Protein AF-T1D4Z8-F1 (afdb_monomer_lite)

Secondary structure (DSSP, 8-state):
-----------PPPPP----PPPHHHHHHHHHHHHHHHHH-TTS-HHHHHHHHHHHHHHT-TTS-HHHHHHHHHHHHHHHHT-TT--HHHHHHHHHHHHHHHTT-

InterPro domains:
  IPR005354 Uncharacterised protein family UPF0147 [PF03685] (29-104)
  IPR023130 Ta0600-like superfamily [G3DSA:1.20.1440.50] (23-105)

Organism: NCBI:txid410659

Structure (mmCIF, N/CA/C/O backbone):
data_AF-T1D4Z8-F1
#
_entry.id   AF-T1D4Z8-F1
#
loop_
_atom_site.group_PDB
_atom_site.id
_atom_site.type_symbol
_atom_site.label_atom_id
_atom_site.label_alt_id
_atom_site.label_comp_id
_atom_site.label_asym_id
_atom_site.label_entity_id
_atom_site.label_seq_id
_atom_site.pdbx_PDB_ins_code
_atom_site.Cartn_x
_atom_site.Cartn_y
_atom_site.Cartn_z
_atom_site.occupancy
_atom_site.B_iso_or_equiv
_atom_site.auth_seq_id
_atom_site.auth_comp_id
_atom_site.auth_asym_id
_atom_site.auth_atom_id
_atom_site.pdbx_PDB_model_num
ATOM 1 N N . MET A 1 1 ? -23.704 64.884 37.452 1.00 46.50 1 MET A N 1
ATOM 2 C CA . MET A 1 1 ? -22.868 64.742 36.242 1.00 46.50 1 MET A CA 1
ATOM 3 C C . MET A 1 1 ? -22.351 63.319 36.199 1.00 46.50 1 MET A C 1
ATOM 5 O O . MET A 1 1 ? -21.953 62.791 37.226 1.00 46.50 1 MET A O 1
ATOM 9 N N . THR A 1 2 ? -22.518 62.701 35.040 1.00 39.00 2 THR A N 1
ATOM 10 C CA . THR A 1 2 ? -22.525 61.260 34.777 1.00 39.00 2 THR A CA 1
ATOM 11 C C . THR A 1 2 ? -21.113 60.684 34.651 1.00 39.00 2 THR A C 1
ATOM 13 O O . THR A 1 2 ? -20.221 61.340 34.120 1.00 39.00 2 THR A O 1
ATOM 16 N N . PHE A 1 3 ? -20.946 59.450 35.132 1.00 49.31 3 PHE A N 1
ATOM 17 C CA . PHE A 1 3 ? -19.793 58.571 34.921 1.00 49.31 3 PHE A CA 1
ATOM 18 C C . PHE A 1 3 ? -19.543 58.297 33.428 1.00 49.31 3 PHE A C 1
ATOM 20 O O . PHE A 1 3 ? -20.488 58.048 32.684 1.00 49.31 3 PHE A O 1
ATOM 27 N N . ALA A 1 4 ? -18.277 58.209 33.018 1.00 48.72 4 ALA A N 1
ATOM 28 C CA . ALA A 1 4 ? -17.887 57.493 31.803 1.00 48.72 4 ALA A CA 1
ATOM 29 C C . ALA A 1 4 ? -16.630 56.659 32.087 1.00 48.72 4 ALA A C 1
ATOM 31 O O . ALA A 1 4 ? -15.505 57.153 32.098 1.00 48.72 4 ALA A O 1
ATOM 32 N N . PHE A 1 5 ? -16.879 55.385 32.378 1.00 45.66 5 PHE A N 1
ATOM 33 C CA . PHE A 1 5 ? -15.921 54.295 32.501 1.00 45.66 5 PHE A CA 1
ATOM 34 C C . PHE A 1 5 ? -15.539 53.847 31.080 1.00 45.66 5 PHE A C 1
ATOM 36 O O . PHE A 1 5 ? -16.404 53.423 30.314 1.00 45.66 5 PHE A O 1
ATOM 43 N N . MET A 1 6 ? -14.269 53.981 30.702 1.00 47.47 6 MET A N 1
ATOM 44 C CA . MET A 1 6 ? -13.755 53.515 29.412 1.00 47.47 6 MET A CA 1
ATOM 45 C C . MET A 1 6 ? -13.407 52.028 29.538 1.00 47.47 6 MET A C 1
ATOM 47 O O . MET A 1 6 ? -12.342 51.676 30.037 1.00 47.47 6 MET A O 1
ATOM 51 N N . ALA A 1 7 ? -14.331 51.152 29.139 1.00 54.91 7 ALA A N 1
ATOM 52 C CA . ALA A 1 7 ? -14.078 49.718 29.052 1.00 54.91 7 ALA A CA 1
ATOM 53 C C . ALA A 1 7 ? -13.308 49.403 27.761 1.00 54.91 7 ALA A C 1
ATOM 55 O O . ALA A 1 7 ? -13.741 49.738 26.657 1.00 54.91 7 ALA A O 1
ATOM 56 N N . ALA A 1 8 ? -12.151 48.767 27.933 1.00 54.31 8 ALA A N 1
ATOM 57 C CA . ALA A 1 8 ? -11.323 48.226 26.872 1.00 54.31 8 ALA A CA 1
ATOM 58 C C . ALA A 1 8 ? -12.110 47.199 26.042 1.00 54.31 8 ALA A C 1
ATOM 60 O O . ALA A 1 8 ? -12.678 46.247 26.574 1.00 54.31 8 ALA A O 1
ATOM 61 N N . GLY A 1 9 ? -12.139 47.403 24.725 1.00 53.62 9 GLY A N 1
ATOM 62 C CA . GLY A 1 9 ? -12.642 46.420 23.776 1.00 53.62 9 GLY A CA 1
ATOM 63 C C . GLY A 1 9 ? -11.611 45.316 23.582 1.00 53.62 9 GLY A C 1
ATOM 64 O O . GLY A 1 9 ? -10.725 45.440 22.738 1.00 53.62 9 GLY A O 1
ATOM 65 N N . GLU A 1 10 ? -11.728 44.241 24.355 1.00 55.66 10 GLU A N 1
ATOM 66 C CA . GLU A 1 10 ? -11.011 42.998 24.097 1.00 55.66 10 GLU A CA 1
ATOM 67 C C . GLU A 1 10 ? -11.583 42.371 22.817 1.00 55.66 10 GLU A C 1
ATOM 69 O O . GLU A 1 10 ? -12.691 41.832 22.792 1.00 55.66 10 GLU A O 1
ATOM 74 N N . ARG A 1 11 ? -10.856 42.506 21.703 1.00 60.69 11 ARG A N 1
ATOM 75 C CA . ARG A 1 11 ? -11.152 41.745 20.488 1.00 60.69 11 ARG A CA 1
ATOM 76 C C . ARG A 1 11 ? -10.850 40.279 20.781 1.00 60.69 11 ARG A C 1
ATOM 78 O O . ARG A 1 11 ? -9.687 39.888 20.799 1.00 60.69 11 ARG A O 1
ATOM 85 N N . ALA A 1 12 ? -11.896 39.481 20.979 1.00 61.09 12 ALA A N 1
ATOM 86 C CA . ALA A 1 12 ? -11.789 38.030 20.958 1.00 61.09 12 ALA A CA 1
ATOM 87 C C . ALA A 1 12 ? -11.123 37.601 19.640 1.00 61.09 12 ALA A C 1
ATOM 89 O O . ALA A 1 12 ? -11.599 37.941 18.553 1.00 61.09 12 ALA A O 1
ATOM 90 N N . ALA A 1 13 ? -9.995 36.899 19.743 1.00 63.41 13 ALA A N 1
ATOM 91 C CA . ALA A 1 13 ? -9.357 36.265 18.599 1.00 63.41 13 ALA A CA 1
ATOM 92 C C . ALA A 1 13 ? -10.370 35.342 17.894 1.00 63.41 13 ALA A C 1
ATOM 94 O O . ALA A 1 13 ? -11.196 34.723 18.575 1.00 63.41 13 ALA A O 1
ATOM 95 N N . PRO A 1 14 ? -10.339 35.231 16.552 1.00 60.59 14 PRO A N 1
ATOM 96 C CA . PRO A 1 14 ? -11.145 34.228 15.872 1.00 60.59 14 PRO A CA 1
ATOM 97 C C . PRO A 1 14 ? -10.770 32.855 16.439 1.00 60.59 14 PRO A C 1
ATOM 99 O O . PRO A 1 14 ? -9.588 32.513 16.508 1.00 60.59 14 PRO A O 1
ATOM 102 N N . ALA A 1 15 ? -11.771 32.098 16.895 1.00 63.47 15 ALA A N 1
ATOM 103 C CA . ALA A 1 15 ? -11.573 30.724 17.339 1.00 63.47 15 ALA A CA 1
ATOM 104 C C . ALA A 1 15 ? -10.811 29.948 16.248 1.00 63.47 15 ALA A C 1
ATOM 106 O O . ALA A 1 15 ? -11.109 30.156 15.066 1.00 63.47 15 ALA A O 1
ATOM 107 N N . PRO A 1 16 ? -9.845 29.080 16.604 1.00 59.12 16 PRO A N 1
ATOM 108 C CA . PRO A 1 16 ? -9.160 28.269 15.611 1.00 59.12 16 PRO A CA 1
ATOM 109 C C . PRO A 1 16 ? -10.217 27.481 14.839 1.00 59.12 16 PRO A C 1
ATOM 111 O O . PRO A 1 16 ? -11.077 26.829 15.442 1.00 59.12 16 PRO A O 1
ATOM 114 N N . SER A 1 17 ? -10.193 27.609 13.511 1.00 61.47 17 SER A N 1
ATOM 115 C CA . SER A 1 17 ? -10.967 26.774 12.599 1.00 61.47 17 SER A CA 1
ATOM 116 C C . SER A 1 17 ? -10.831 25.338 13.084 1.00 61.47 17 SER A C 1
ATOM 118 O O . SER A 1 17 ? -9.712 24.842 13.178 1.00 61.47 17 SER A O 1
ATOM 120 N N . ARG A 1 18 ? -11.946 24.722 13.489 1.00 61.91 18 ARG A N 1
ATOM 121 C CA . ARG A 1 18 ? -11.966 23.343 13.976 1.00 61.91 18 ARG A CA 1
ATOM 122 C C . ARG A 1 18 ? -11.202 22.492 12.963 1.00 61.91 18 ARG A C 1
ATOM 124 O O . ARG A 1 18 ? -11.625 22.414 11.813 1.00 61.91 18 ARG A O 1
ATOM 131 N N . GLU A 1 19 ? -10.078 21.913 13.376 1.00 56.09 19 GLU A N 1
ATOM 132 C CA . GLU A 1 19 ? -9.466 20.780 12.688 1.00 56.09 19 GLU A CA 1
ATOM 133 C C . GLU A 1 19 ? -10.487 19.646 12.757 1.00 56.09 19 GLU A C 1
ATOM 135 O O . GLU A 1 19 ? -10.483 18.821 13.665 1.00 56.09 19 GLU A O 1
ATOM 140 N N . GLU A 1 20 ? -11.468 19.674 11.863 1.00 53.69 20 GLU A N 1
ATOM 141 C CA . GLU A 1 20 ? -12.387 18.569 11.680 1.00 53.69 20 GLU A CA 1
ATOM 142 C C . GLU A 1 20 ? -11.573 17.482 10.985 1.00 53.69 20 GLU A C 1
ATOM 144 O O . GLU A 1 20 ? -11.412 17.478 9.762 1.00 53.69 20 GLU A O 1
ATOM 149 N N . SER A 1 21 ? -10.939 16.633 11.798 1.00 66.06 21 SER A N 1
ATOM 150 C CA . SER A 1 21 ? -10.224 15.467 11.309 1.00 66.06 21 SER A CA 1
ATOM 151 C C . SER A 1 21 ? -11.194 14.656 10.458 1.00 66.06 21 SER A C 1
ATOM 153 O O . SER A 1 21 ? -12.329 14.381 10.855 1.00 66.06 21 SER A O 1
ATOM 155 N N . VAL A 1 22 ? -10.776 14.342 9.230 1.00 68.56 22 VAL A N 1
ATOM 156 C CA . VAL A 1 22 ? -11.583 13.538 8.312 1.00 68.56 22 VAL A CA 1
ATOM 157 C C . VAL A 1 22 ? -11.961 12.250 9.050 1.00 68.56 22 VAL A C 1
ATOM 159 O O . VAL A 1 22 ? -11.063 11.571 9.549 1.00 68.56 22 VAL A O 1
ATOM 162 N N . PRO A 1 23 ? -13.257 11.907 9.161 1.00 70.56 23 PRO A N 1
ATOM 163 C CA . PRO A 1 23 ? -13.660 10.774 9.974 1.00 70.56 23 PRO A CA 1
ATOM 164 C C . PRO A 1 23 ? -13.0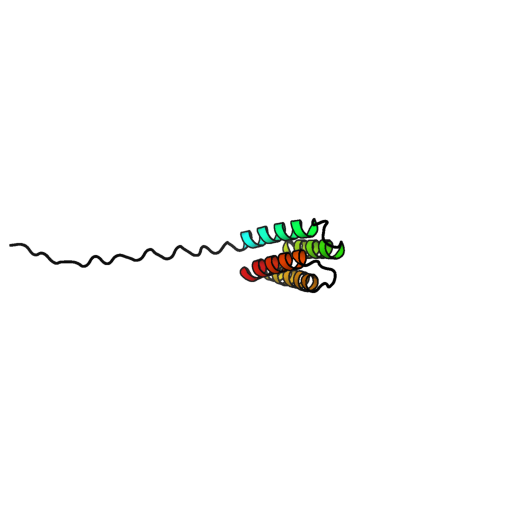66 9.474 9.398 1.00 70.56 23 PRO A C 1
ATOM 166 O O . PRO A 1 23 ? -12.972 9.340 8.171 1.00 70.56 23 PRO A O 1
ATOM 169 N N . PRO A 1 24 ? -12.671 8.507 10.249 1.00 75.25 24 PRO A N 1
ATOM 170 C CA . PRO A 1 24 ? -11.904 7.331 9.823 1.00 75.25 24 PRO A CA 1
ATOM 171 C C . PRO A 1 24 ? -12.529 6.546 8.663 1.00 75.25 24 PRO A C 1
ATOM 173 O O . PRO A 1 24 ? -11.851 6.153 7.714 1.00 75.25 24 PRO A O 1
ATOM 176 N N . ASN A 1 25 ? -13.857 6.413 8.669 1.00 80.44 25 ASN A N 1
ATOM 177 C CA . ASN A 1 25 ? -14.617 5.730 7.623 1.00 80.44 25 ASN A CA 1
ATOM 178 C C . ASN A 1 25 ? -14.436 6.350 6.223 1.00 80.44 25 ASN A C 1
ATOM 180 O O . ASN A 1 25 ? -14.428 5.628 5.225 1.00 80.44 25 ASN A O 1
ATOM 184 N N . VAL A 1 26 ? -14.271 7.674 6.134 1.00 84.06 26 VAL A N 1
ATOM 185 C CA . VAL A 1 26 ? -14.039 8.380 4.865 1.00 84.06 26 VAL A CA 1
ATOM 186 C C . VAL A 1 26 ? -12.632 8.097 4.344 1.00 84.06 26 VAL A C 1
ATOM 188 O O . VAL A 1 26 ? -12.451 7.932 3.137 1.00 84.06 26 VAL A O 1
ATOM 191 N N . VAL A 1 27 ? -11.639 7.997 5.230 1.00 89.69 27 VAL A N 1
ATOM 192 C CA . VAL A 1 27 ? -10.257 7.672 4.846 1.00 89.69 27 VAL A CA 1
ATOM 193 C C . VAL A 1 27 ? -10.168 6.242 4.320 1.00 89.69 27 VAL A C 1
ATOM 195 O O . VAL A 1 27 ? -9.638 6.029 3.231 1.00 89.69 27 VAL A O 1
ATOM 198 N N . VAL A 1 28 ? -10.766 5.275 5.025 1.00 93.44 28 VAL A N 1
ATOM 199 C CA . VAL A 1 28 ? -10.803 3.870 4.587 1.00 93.44 28 VAL A CA 1
ATOM 200 C C . VAL A 1 28 ? -11.492 3.734 3.224 1.00 93.44 28 VAL A C 1
ATOM 202 O O . VAL A 1 28 ? -10.986 3.036 2.345 1.00 93.44 28 VAL A O 1
ATOM 205 N N . GLY A 1 29 ? -12.598 4.453 2.998 1.00 94.81 29 GLY A N 1
ATOM 206 C CA . GLY A 1 29 ? -13.264 4.499 1.692 1.00 94.81 29 GLY A CA 1
ATOM 207 C C . GLY A 1 29 ? -12.345 4.987 0.563 1.00 94.81 29 GLY A C 1
ATOM 208 O O . GLY A 1 29 ? -12.209 4.316 -0.458 1.00 94.81 29 GLY A O 1
ATOM 209 N N . ARG A 1 30 ? -11.636 6.105 0.773 1.00 95.00 30 ARG A N 1
ATOM 210 C CA . ARG A 1 30 ? -10.671 6.656 -0.202 1.00 95.00 30 ARG A CA 1
ATOM 211 C C . ARG A 1 30 ? -9.500 5.710 -0.470 1.00 95.00 30 ARG A C 1
ATOM 213 O O . ARG A 1 30 ? -9.017 5.617 -1.601 1.00 95.00 30 ARG A O 1
ATOM 220 N N . VAL A 1 31 ? -9.044 4.990 0.553 1.00 97.06 31 VAL A N 1
ATOM 221 C CA . VAL A 1 31 ? -7.988 3.983 0.404 1.00 97.06 31 VAL A CA 1
ATOM 222 C C . VAL A 1 31 ? -8.470 2.819 -0.462 1.00 97.06 31 VAL A C 1
ATOM 224 O O . VAL A 1 31 ? -7.747 2.403 -1.364 1.00 97.06 31 VAL A O 1
ATOM 227 N N . LEU A 1 32 ? -9.694 2.323 -0.260 1.00 97.75 32 LEU A N 1
ATOM 228 C CA . LEU A 1 32 ? -10.265 1.259 -1.096 1.00 97.75 32 LEU A CA 1
ATOM 229 C C . LEU A 1 32 ? -10.372 1.671 -2.574 1.00 97.75 32 LEU A C 1
ATOM 231 O O . LEU A 1 32 ? -10.111 0.856 -3.465 1.00 97.75 32 LEU A O 1
ATOM 235 N N . GLU A 1 33 ? -10.715 2.930 -2.846 1.00 97.94 33 GLU A N 1
ATOM 236 C CA . GLU A 1 33 ? -10.715 3.487 -4.204 1.00 97.94 33 GLU A CA 1
ATOM 237 C C . GLU A 1 33 ? -9.299 3.545 -4.790 1.00 97.94 33 GLU A C 1
ATOM 239 O O . GLU A 1 33 ? -9.071 3.048 -5.893 1.00 97.94 33 GLU A O 1
ATOM 244 N N . SER A 1 34 ? -8.331 4.058 -4.028 1.00 97.75 34 SER A N 1
ATOM 245 C CA . SER A 1 34 ? -6.921 4.139 -4.443 1.00 97.75 34 SER A CA 1
ATOM 246 C C . SER A 1 34 ? -6.328 2.757 -4.743 1.00 97.75 34 SER A C 1
ATOM 248 O O . SER A 1 34 ? -5.653 2.565 -5.753 1.00 97.75 34 SER A O 1
ATOM 250 N N . LEU A 1 35 ? -6.633 1.758 -3.909 1.00 98.25 35 LEU A N 1
ATOM 251 C CA . LEU A 1 35 ? -6.223 0.369 -4.128 1.00 98.25 35 LEU A CA 1
ATOM 252 C C . LEU A 1 35 ? -6.871 -0.236 -5.376 1.00 98.25 35 LEU A C 1
ATOM 254 O O . LEU A 1 35 ? -6.229 -1.013 -6.077 1.00 98.25 35 LEU A O 1
ATOM 258 N N . THR A 1 36 ? -8.120 0.133 -5.677 1.00 98.44 36 THR A N 1
ATOM 259 C CA . THR A 1 36 ? -8.799 -0.291 -6.911 1.00 98.44 36 THR A CA 1
ATOM 260 C C . THR A 1 36 ? -8.098 0.288 -8.138 1.00 98.44 36 THR A C 1
ATOM 262 O O . THR A 1 36 ? -7.763 -0.457 -9.052 1.00 98.44 36 THR A O 1
ATOM 265 N N . GLN A 1 37 ? -7.784 1.586 -8.126 1.00 98.00 37 GLN A N 1
ATOM 266 C CA . GLN A 1 37 ? -7.044 2.232 -9.215 1.00 98.00 37 GLN A CA 1
ATOM 267 C C . GLN A 1 37 ? -5.678 1.575 -9.442 1.00 98.00 37 GLN A C 1
ATOM 269 O O . GLN A 1 37 ? -5.300 1.309 -10.580 1.00 98.00 37 GLN A O 1
ATOM 274 N N . LEU A 1 38 ? -4.960 1.254 -8.363 1.00 97.06 38 LEU A N 1
ATOM 275 C CA . LEU A 1 38 ? -3.669 0.573 -8.439 1.00 97.06 38 LEU A CA 1
ATOM 276 C C . LEU A 1 38 ? -3.802 -0.866 -8.969 1.00 97.06 38 LEU A C 1
ATOM 278 O O . LEU A 1 38 ? -2.966 -1.328 -9.747 1.00 97.06 38 LEU A O 1
ATOM 282 N N . ALA A 1 39 ? -4.857 -1.580 -8.571 1.00 97.88 39 ALA A N 1
ATOM 283 C CA . ALA A 1 39 ? -5.150 -2.929 -9.047 1.00 97.88 39 ALA A CA 1
ATOM 284 C C . ALA A 1 39 ? -5.542 -2.970 -10.533 1.00 97.88 39 ALA A C 1
ATOM 286 O O . ALA A 1 39 ? -5.302 -3.991 -11.176 1.00 97.88 39 ALA A O 1
ATOM 287 N N . ASP A 1 40 ? -6.072 -1.875 -11.080 1.00 98.06 40 ASP A N 1
ATOM 288 C CA . ASP A 1 40 ? -6.473 -1.749 -12.486 1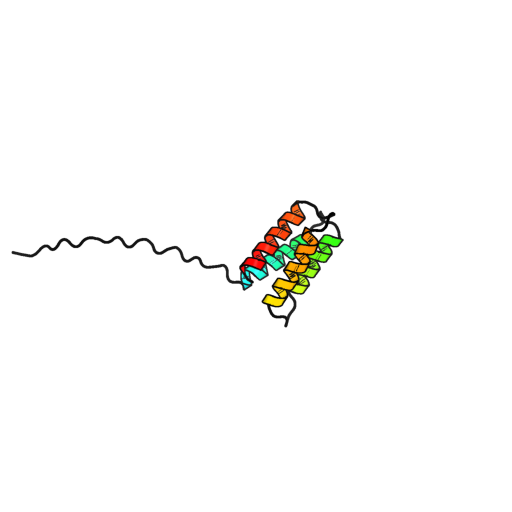.00 98.06 40 ASP A CA 1
ATOM 289 C C . ASP A 1 40 ? -5.409 -1.064 -13.368 1.00 98.06 40 ASP A C 1
ATOM 291 O O . ASP A 1 40 ? -5.536 -1.038 -14.595 1.00 98.06 40 ASP A O 1
ATOM 295 N N . ASP A 1 41 ? -4.317 -0.562 -12.781 1.00 97.06 41 ASP A N 1
ATOM 296 C CA . ASP A 1 41 ? -3.259 0.137 -13.511 1.00 97.06 41 ASP A CA 1
ATOM 297 C C . ASP A 1 41 ? -2.474 -0.818 -14.436 1.00 97.06 41 ASP A C 1
ATOM 299 O O . ASP A 1 41 ? -1.612 -1.614 -14.028 1.00 97.06 41 ASP A O 1
ATOM 303 N N . ALA A 1 42 ? -2.765 -0.725 -15.736 1.00 96.75 42 ALA A N 1
ATOM 304 C CA . ALA A 1 42 ? -2.122 -1.509 -16.785 1.00 96.75 42 ALA A CA 1
ATOM 305 C C . ALA A 1 42 ? -0.608 -1.242 -16.912 1.00 96.75 42 ALA A C 1
ATOM 307 O O . ALA A 1 42 ? 0.105 -2.101 -17.433 1.00 96.75 42 ALA A O 1
ATOM 308 N N . SER A 1 43 ? -0.109 -0.105 -16.410 1.00 95.94 43 SER A N 1
ATOM 309 C CA . SER A 1 43 ? 1.319 0.236 -16.411 1.00 95.94 43 SER A CA 1
ATOM 310 C C . SER A 1 43 ? 2.133 -0.522 -15.354 1.00 95.94 43 SER A C 1
ATOM 312 O O . SER A 1 43 ? 3.361 -0.574 -15.438 1.00 95.94 43 SER A O 1
ATOM 314 N N . LEU A 1 44 ? 1.469 -1.146 -14.376 1.00 96.19 44 LEU A N 1
ATOM 315 C CA . LEU A 1 44 ? 2.120 -1.951 -13.343 1.00 96.19 44 LEU A CA 1
ATOM 316 C C . LEU A 1 44 ? 2.325 -3.409 -13.789 1.00 96.19 44 LEU A C 1
ATOM 318 O O . LEU A 1 44 ? 1.595 -3.929 -14.637 1.00 96.19 44 LEU A O 1
ATOM 322 N N . PRO A 1 45 ? 3.287 -4.146 -13.211 1.00 96.06 45 PRO A N 1
ATOM 323 C CA . PRO A 1 45 ? 3.376 -5.586 -13.427 1.00 96.06 45 PRO A CA 1
ATOM 324 C C . PRO A 1 45 ? 2.167 -6.317 -12.816 1.00 96.06 45 PRO A C 1
ATOM 326 O O . PRO A 1 45 ? 1.580 -5.889 -11.821 1.00 96.06 45 PRO A O 1
ATOM 329 N N . ARG A 1 46 ? 1.811 -7.482 -13.380 1.00 96.25 46 ARG A N 1
ATOM 330 C CA . ARG A 1 46 ? 0.667 -8.298 -12.918 1.00 96.25 46 ARG A CA 1
ATOM 331 C C . ARG A 1 46 ? 0.752 -8.644 -11.427 1.00 96.25 46 ARG A C 1
ATOM 333 O O . ARG A 1 46 ? -0.283 -8.700 -10.771 1.00 96.25 46 ARG A O 1
ATOM 340 N N . SER A 1 47 ? 1.954 -8.888 -10.909 1.00 93.88 47 SER A N 1
ATOM 341 C CA . SER A 1 47 ? 2.186 -9.169 -9.488 1.00 93.88 47 SER A CA 1
ATOM 342 C C . SER A 1 47 ? 1.783 -7.993 -8.598 1.00 93.88 47 SER A C 1
ATOM 344 O O . SER A 1 47 ? 1.097 -8.207 -7.604 1.00 93.88 47 SER A O 1
ATOM 346 N N . ALA A 1 48 ? 2.127 -6.763 -8.986 1.00 95.62 48 ALA A N 1
ATOM 347 C CA . ALA A 1 48 ? 1.772 -5.564 -8.234 1.00 95.62 48 ALA A CA 1
ATOM 348 C C . ALA A 1 48 ? 0.260 -5.331 -8.213 1.00 95.62 48 ALA A C 1
ATOM 350 O O . ALA A 1 48 ? -0.313 -5.145 -7.143 1.00 95.62 48 ALA A O 1
ATOM 351 N N . ARG A 1 49 ? -0.406 -5.462 -9.369 1.00 97.25 49 ARG A N 1
ATOM 352 C CA . ARG A 1 49 ? -1.876 -5.399 -9.439 1.00 97.25 49 ARG A CA 1
ATOM 353 C C . ARG A 1 49 ? -2.549 -6.432 -8.528 1.00 97.25 49 ARG A C 1
ATOM 355 O O . ARG A 1 49 ? -3.532 -6.133 -7.861 1.00 97.25 49 ARG A O 1
ATOM 362 N N . ARG A 1 50 ? -2.010 -7.658 -8.469 1.00 96.75 50 ARG A N 1
ATOM 363 C CA . ARG A 1 50 ? -2.529 -8.722 -7.590 1.00 96.75 50 ARG A CA 1
ATOM 364 C C . ARG A 1 50 ? -2.318 -8.418 -6.109 1.00 96.75 50 ARG A C 1
ATOM 366 O O . ARG A 1 50 ? -3.230 -8.660 -5.328 1.00 96.75 50 ARG A O 1
ATOM 373 N N . ALA A 1 51 ? -1.161 -7.882 -5.733 1.00 96.00 51 ALA A N 1
ATOM 374 C CA . ALA A 1 51 ? -0.890 -7.475 -4.358 1.00 96.00 51 ALA A CA 1
ATOM 375 C C . ALA A 1 51 ? -1.799 -6.313 -3.918 1.00 96.00 51 ALA A C 1
ATOM 377 O O . ALA A 1 51 ? -2.384 -6.378 -2.841 1.00 96.00 51 ALA A O 1
ATOM 378 N N . ALA A 1 52 ? -2.011 -5.315 -4.783 1.00 97.56 52 ALA A N 1
ATOM 379 C CA . ALA A 1 52 ? -2.952 -4.220 -4.538 1.00 97.56 52 ALA A CA 1
ATOM 380 C C . ALA A 1 52 ? -4.387 -4.731 -4.310 1.00 97.56 52 ALA A C 1
ATOM 382 O O . ALA A 1 52 ? -5.046 -4.334 -3.348 1.00 97.56 52 ALA A O 1
ATOM 383 N N . GLN A 1 53 ? -4.843 -5.679 -5.138 1.00 98.25 53 GLN A N 1
ATOM 384 C CA . GLN A 1 53 ? -6.136 -6.335 -4.938 1.00 98.25 53 GLN A CA 1
ATOM 385 C C . GLN A 1 53 ? -6.190 -7.098 -3.605 1.00 98.25 53 GLN A C 1
ATOM 387 O O . GLN A 1 53 ? -7.179 -7.001 -2.887 1.00 98.25 53 GLN A O 1
ATOM 392 N N . SER A 1 54 ? -5.118 -7.801 -3.230 1.00 97.50 54 SER A N 1
ATOM 393 C CA . SER A 1 54 ? -5.050 -8.508 -1.947 1.00 97.50 54 SER A CA 1
ATOM 394 C C . SER A 1 54 ? -5.145 -7.553 -0.753 1.00 97.50 54 SER A C 1
ATOM 396 O O . SER A 1 54 ? -5.859 -7.848 0.203 1.00 97.50 54 SER A O 1
ATOM 398 N N . ALA A 1 55 ? -4.467 -6.402 -0.799 1.00 97.75 55 ALA A N 1
ATOM 399 C CA . ALA A 1 55 ? -4.564 -5.382 0.246 1.00 97.75 55 ALA A CA 1
ATOM 400 C C . ALA A 1 55 ? -5.998 -4.839 0.369 1.00 97.75 55 ALA A C 1
ATOM 402 O O . ALA A 1 55 ? -6.513 -4.686 1.477 1.00 97.75 55 ALA A O 1
ATOM 403 N N . LYS A 1 56 ? -6.679 -4.624 -0.766 1.00 98.06 56 LYS A N 1
ATOM 404 C CA . LYS A 1 56 ? -8.094 -4.225 -0.801 1.00 98.06 56 LYS A CA 1
ATOM 405 C C . LYS A 1 56 ? -8.999 -5.277 -0.163 1.00 98.06 56 LYS A C 1
ATOM 407 O O . LYS A 1 56 ? -9.851 -4.924 0.647 1.00 98.06 56 LYS A O 1
ATOM 412 N N . ASP A 1 57 ? -8.811 -6.549 -0.503 1.00 97.69 57 ASP A N 1
ATOM 413 C CA . ASP A 1 57 ? -9.631 -7.649 0.016 1.00 97.69 57 ASP A CA 1
ATOM 414 C C . ASP A 1 57 ? -9.464 -7.807 1.535 1.00 97.69 57 ASP A C 1
ATOM 416 O O . ASP A 1 57 ? -10.441 -8.012 2.256 1.00 97.69 57 ASP A O 1
ATOM 420 N N . VAL A 1 58 ? -8.232 -7.651 2.034 1.00 96.75 58 VAL A N 1
ATOM 421 C CA . VAL A 1 58 ? -7.924 -7.630 3.471 1.00 96.75 58 VAL A CA 1
ATOM 422 C C . VAL A 1 58 ? -8.616 -6.454 4.157 1.00 96.75 58 VAL A C 1
ATOM 424 O O . VAL A 1 58 ? -9.299 -6.647 5.165 1.00 96.75 58 VAL A O 1
ATOM 427 N N . LEU A 1 59 ? -8.501 -5.250 3.591 1.00 96.12 59 LEU A N 1
ATOM 428 C CA . LEU A 1 59 ? -9.092 -4.045 4.166 1.00 96.12 59 LEU A CA 1
ATOM 429 C C . LEU A 1 59 ? -10.629 -4.088 4.157 1.00 96.12 59 LEU A C 1
ATOM 431 O O . LEU A 1 59 ? -11.269 -3.604 5.086 1.00 96.12 59 LEU A O 1
ATOM 435 N N . ALA A 1 60 ? -11.241 -4.713 3.152 1.00 96.00 60 ALA A N 1
ATOM 436 C CA . ALA A 1 60 ? -12.693 -4.846 3.025 1.00 96.00 60 ALA A CA 1
ATOM 437 C C . ALA A 1 60 ? -13.281 -6.062 3.770 1.00 96.00 60 ALA A C 1
ATOM 439 O O . ALA A 1 60 ? -14.494 -6.276 3.725 1.00 96.00 60 ALA A O 1
ATOM 440 N N . LYS A 1 61 ? -12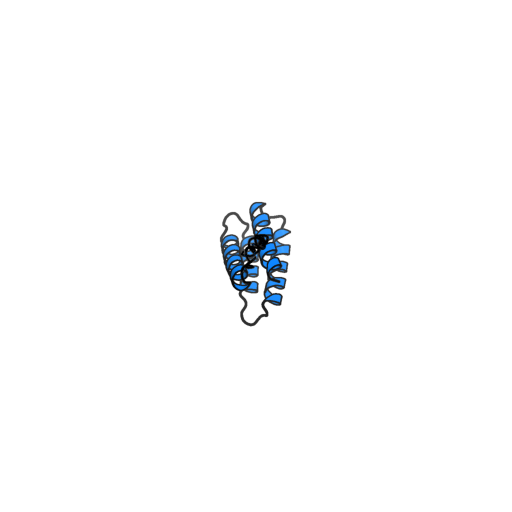.455 -6.870 4.450 1.00 95.50 61 LYS A N 1
ATOM 441 C CA . LYS A 1 61 ? -12.881 -8.148 5.033 1.00 95.50 61 LYS A CA 1
ATOM 442 C C . LYS A 1 61 ? -13.930 -7.963 6.146 1.00 95.50 61 LYS A C 1
ATOM 444 O O . LYS A 1 61 ? -13.601 -7.442 7.211 1.00 95.50 61 LYS A O 1
ATOM 449 N N . PRO A 1 62 ? -15.179 -8.432 5.976 1.00 92.94 62 PRO A N 1
ATOM 450 C CA . PRO A 1 62 ? -16.198 -8.289 7.010 1.00 92.94 62 PRO A CA 1
ATOM 451 C C . PRO A 1 62 ? -15.856 -9.129 8.248 1.00 92.94 62 PRO A C 1
ATOM 453 O O . PRO A 1 62 ? -15.204 -10.170 8.156 1.00 92.94 62 PRO A O 1
ATOM 456 N N . GLY A 1 63 ? -16.300 -8.674 9.421 1.00 93.31 63 GLY A N 1
ATOM 457 C CA . GLY A 1 63 ? -16.125 -9.392 10.690 1.00 93.31 63 GLY A CA 1
ATOM 458 C C . GLY A 1 63 ? -14.697 -9.406 11.247 1.00 93.31 63 GLY A C 1
ATOM 459 O O . GLY A 1 63 ? -14.474 -9.997 12.299 1.00 93.31 63 GLY A O 1
ATOM 460 N N . THR A 1 64 ? -13.737 -8.759 10.579 1.00 94.38 64 THR A N 1
ATOM 461 C CA . THR A 1 64 ? -12.391 -8.529 11.126 1.00 94.38 64 THR A CA 1
ATOM 462 C C . THR A 1 64 ? -12.332 -7.116 11.719 1.00 94.38 64 THR A C 1
ATOM 464 O O . THR A 1 64 ? -12.794 -6.186 11.050 1.00 94.38 64 THR A O 1
ATOM 467 N N . PRO A 1 65 ? -11.790 -6.932 12.939 1.00 94.69 65 PRO A N 1
ATOM 468 C CA . PRO A 1 65 ? -11.596 -5.608 13.530 1.00 94.69 65 PRO A CA 1
ATOM 469 C C . PRO A 1 65 ? -10.851 -4.652 12.589 1.00 94.69 65 PRO A C 1
ATOM 471 O O . PRO A 1 65 ? -10.007 -5.077 11.799 1.00 94.69 65 PRO A O 1
ATOM 474 N N . GLU A 1 66 ? -11.218 -3.372 12.605 1.00 92.38 66 GLU A N 1
ATOM 475 C CA . GLU A 1 66 ? -10.689 -2.377 11.665 1.00 92.38 66 GLU A CA 1
ATOM 476 C C . GLU A 1 66 ? -9.183 -2.167 11.796 1.00 92.38 66 GLU A C 1
ATOM 478 O O . GLU A 1 66 ? -8.480 -2.247 10.795 1.00 92.38 66 GLU A O 1
ATOM 483 N N . ASP A 1 67 ? -8.695 -2.019 13.020 1.00 93.44 67 ASP A N 1
ATOM 484 C CA . ASP A 1 67 ? -7.277 -1.968 13.378 1.00 93.44 67 ASP A CA 1
ATOM 485 C C . ASP A 1 67 ? -6.494 -3.169 12.820 1.00 93.44 67 ASP A C 1
ATOM 487 O O . ASP A 1 67 ? -5.461 -3.009 12.170 1.00 93.44 67 ASP A O 1
ATOM 491 N N . VAL A 1 68 ? -7.031 -4.382 12.977 1.00 95.62 68 VAL A N 1
ATOM 492 C CA . VAL A 1 68 ? -6.418 -5.613 12.457 1.00 95.62 68 VAL A CA 1
ATOM 493 C C . VAL A 1 68 ? -6.386 -5.615 10.926 1.00 95.62 68 VAL A C 1
ATOM 495 O O . VAL A 1 68 ? -5.397 -6.050 10.328 1.00 95.62 68 VAL A O 1
ATOM 498 N N . ARG A 1 69 ? -7.448 -5.130 10.269 1.00 96.00 69 ARG A N 1
ATOM 499 C CA . ARG A 1 69 ? -7.499 -4.999 8.801 1.00 96.00 69 ARG A CA 1
ATOM 500 C C . ARG A 1 69 ? -6.487 -3.977 8.296 1.00 96.00 69 ARG A C 1
ATOM 502 O O . ARG A 1 69 ? -5.806 -4.267 7.314 1.00 96.00 69 ARG A O 1
ATOM 509 N N . ILE A 1 70 ? -6.374 -2.828 8.962 1.00 95.88 70 ILE A N 1
ATOM 510 C CA . ILE A 1 70 ? -5.426 -1.766 8.614 1.00 95.88 70 ILE A CA 1
ATOM 511 C C . ILE A 1 70 ? -3.994 -2.288 8.732 1.00 95.88 70 ILE A C 1
ATOM 513 O O . ILE A 1 70 ? -3.271 -2.270 7.738 1.00 95.88 70 ILE A O 1
ATOM 517 N N . ALA A 1 71 ? -3.618 -2.851 9.883 1.00 96.00 71 ALA A N 1
ATOM 518 C CA . ALA A 1 71 ? -2.277 -3.392 10.100 1.00 96.00 71 ALA A CA 1
ATOM 519 C C . ALA A 1 71 ? -1.917 -4.478 9.069 1.00 96.00 71 ALA A C 1
ATOM 521 O O . ALA A 1 71 ? -0.817 -4.497 8.516 1.00 96.00 71 ALA A O 1
ATOM 522 N N . SER A 1 72 ? -2.874 -5.357 8.751 1.00 96.44 72 SER A N 1
ATOM 523 C CA . SER A 1 72 ? -2.683 -6.402 7.738 1.00 96.44 72 SER A CA 1
ATOM 524 C C . SER A 1 72 ? -2.512 -5.822 6.327 1.00 96.44 72 SER A C 1
ATOM 526 O O . SER A 1 72 ? -1.680 -6.306 5.562 1.00 96.44 72 SER A O 1
ATOM 528 N N . ALA A 1 73 ? -3.284 -4.792 5.967 1.00 96.75 73 ALA A N 1
ATOM 529 C CA . ALA A 1 73 ? -3.177 -4.128 4.670 1.00 96.75 73 ALA A CA 1
ATOM 530 C C . ALA A 1 73 ? -1.850 -3.365 4.527 1.00 96.75 73 ALA A C 1
ATOM 532 O O . ALA A 1 73 ? -1.220 -3.457 3.475 1.00 96.75 73 ALA A O 1
ATOM 533 N N . VAL A 1 74 ? -1.398 -2.674 5.579 1.00 96.56 74 VAL A N 1
ATOM 534 C CA . VAL A 1 74 ? -0.092 -1.995 5.613 1.00 96.56 74 VAL A CA 1
ATOM 535 C C . VAL A 1 74 ? 1.045 -2.991 5.386 1.00 96.56 74 VAL A C 1
ATOM 537 O O . VAL A 1 74 ? 1.897 -2.732 4.544 1.00 96.56 74 VAL A O 1
ATOM 540 N N . GLY A 1 75 ? 1.019 -4.167 6.024 1.00 96.38 75 GLY A N 1
ATOM 541 C CA . GLY A 1 75 ? 2.034 -5.205 5.791 1.00 96.38 75 GLY A CA 1
ATOM 542 C C . GLY A 1 75 ? 2.119 -5.658 4.325 1.00 96.38 75 GLY A C 1
ATOM 543 O O . GLY A 1 75 ? 3.204 -5.725 3.756 1.00 96.38 75 GLY A O 1
ATOM 544 N N . VAL A 1 76 ? 0.973 -5.887 3.671 1.00 96.56 76 VAL A N 1
ATOM 545 C CA . VAL A 1 76 ? 0.931 -6.238 2.235 1.00 96.56 76 VAL A CA 1
ATOM 546 C C . VAL A 1 76 ? 1.487 -5.108 1.357 1.00 96.56 76 VAL A C 1
ATOM 548 O O . VAL A 1 76 ? 2.115 -5.363 0.327 1.00 96.56 76 VAL A O 1
ATOM 551 N N . LEU A 1 77 ? 1.226 -3.855 1.733 1.00 97.00 77 LEU A N 1
ATOM 552 C CA . LEU A 1 77 ? 1.679 -2.679 0.996 1.00 97.00 77 LEU A CA 1
ATOM 553 C C . LEU A 1 77 ? 3.175 -2.415 1.172 1.00 97.00 77 LEU A C 1
ATOM 555 O O . LEU A 1 77 ? 3.821 -2.038 0.195 1.00 97.00 77 LEU A O 1
ATOM 559 N N . ASP A 1 78 ? 3.734 -2.672 2.351 1.00 96.44 78 ASP A N 1
ATOM 560 C CA . ASP A 1 78 ? 5.172 -2.565 2.604 1.00 96.44 78 ASP A CA 1
ATOM 561 C C . ASP A 1 78 ? 5.962 -3.579 1.759 1.00 96.44 78 ASP A C 1
ATOM 563 O O . ASP A 1 78 ? 6.889 -3.212 1.029 1.00 96.44 78 ASP A O 1
ATOM 567 N N . ASP A 1 79 ? 5.511 -4.837 1.724 1.00 95.50 79 ASP A N 1
ATOM 568 C CA . ASP A 1 79 ? 6.075 -5.867 0.840 1.00 95.50 79 ASP A CA 1
ATOM 569 C C . ASP A 1 79 ? 6.032 -5.435 -0.636 1.00 95.50 79 ASP A C 1
ATOM 571 O O . ASP A 1 79 ? 6.967 -5.667 -1.414 1.00 95.50 79 ASP A O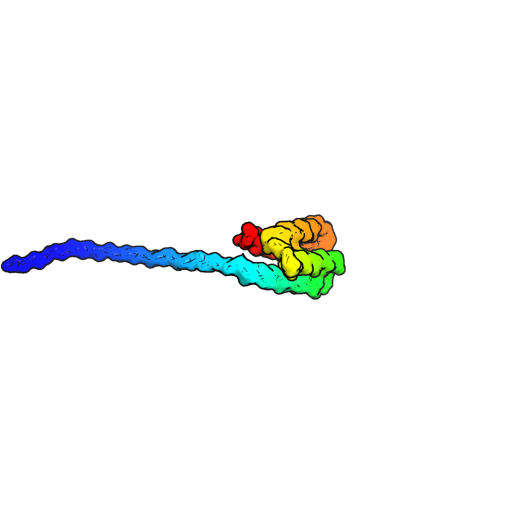 1
ATOM 575 N N . LEU A 1 80 ? 4.942 -4.778 -1.046 1.00 94.88 80 LEU A N 1
ATOM 576 C CA . LEU A 1 80 ? 4.780 -4.295 -2.410 1.00 94.88 80 LEU A CA 1
ATOM 577 C C . LEU A 1 80 ? 5.684 -3.090 -2.717 1.00 94.88 80 LEU A C 1
ATOM 579 O O . LEU A 1 80 ? 6.273 -3.046 -3.800 1.00 94.88 80 LEU A O 1
ATOM 583 N N . ALA A 1 81 ? 5.826 -2.138 -1.792 1.00 94.19 81 ALA A N 1
ATOM 584 C CA . ALA A 1 81 ? 6.706 -0.976 -1.936 1.00 94.19 81 ALA A CA 1
ATOM 585 C C . ALA A 1 81 ? 8.177 -1.390 -2.104 1.00 94.19 81 ALA A C 1
ATOM 587 O O . ALA A 1 81 ? 8.908 -0.788 -2.903 1.00 94.19 81 ALA A O 1
ATOM 588 N N . ASN A 1 82 ? 8.574 -2.467 -1.422 1.00 93.31 82 ASN A N 1
ATOM 589 C CA . ASN A 1 82 ? 9.910 -3.057 -1.486 1.00 93.31 82 ASN A CA 1
ATOM 590 C C . ASN A 1 82 ? 10.131 -3.970 -2.708 1.00 93.31 82 ASN A C 1
ATOM 592 O O . ASN A 1 82 ? 11.237 -4.471 -2.925 1.00 93.31 82 ASN A O 1
ATOM 596 N N . ASN A 1 83 ? 9.122 -4.167 -3.564 1.00 91.44 83 ASN A N 1
ATOM 597 C CA . ASN A 1 83 ? 9.263 -4.996 -4.755 1.00 91.44 83 ASN A CA 1
ATOM 598 C C . ASN A 1 83 ? 10.213 -4.337 -5.783 1.00 91.44 83 ASN A C 1
ATOM 600 O O . ASN A 1 83 ? 9.950 -3.215 -6.240 1.00 91.44 83 ASN A O 1
ATOM 604 N N . PRO A 1 84 ? 11.287 -5.020 -6.228 1.00 91.44 84 PRO A N 1
ATOM 605 C CA . PRO A 1 84 ? 12.259 -4.442 -7.158 1.00 91.44 84 PRO A CA 1
ATOM 606 C C . PRO A 1 84 ? 11.657 -4.127 -8.535 1.00 91.44 84 PRO A C 1
ATOM 608 O O . PRO A 1 84 ? 12.078 -3.173 -9.185 1.00 91.44 84 PRO A O 1
ATOM 611 N N . ASN A 1 85 ? 10.630 -4.871 -8.959 1.00 92.31 85 ASN A N 1
ATOM 612 C CA . ASN A 1 85 ? 9.998 -4.722 -10.274 1.00 92.31 85 ASN A CA 1
ATOM 613 C C . ASN A 1 85 ? 8.900 -3.651 -10.313 1.00 92.31 85 ASN A C 1
ATOM 615 O O . ASN A 1 85 ? 8.283 -3.433 -11.356 1.00 92.31 85 ASN A O 1
ATOM 619 N N . LEU A 1 86 ? 8.607 -3.008 -9.184 1.00 95.06 86 LEU A N 1
ATOM 620 C CA . LEU A 1 86 ? 7.611 -1.950 -9.127 1.00 95.06 86 LEU A CA 1
ATOM 621 C C . LEU A 1 86 ? 8.178 -0.657 -9.757 1.00 95.06 86 LEU A C 1
ATOM 623 O O . LEU A 1 86 ? 9.325 -0.300 -9.487 1.00 95.06 86 LEU A O 1
ATOM 627 N N . PRO A 1 87 ? 7.434 0.072 -10.601 1.00 95.81 87 PRO A N 1
ATOM 628 C CA . PRO A 1 87 ? 7.865 1.377 -11.101 1.00 95.81 87 PRO A CA 1
ATOM 629 C C . PRO A 1 87 ? 7.709 2.482 -10.040 1.00 95.81 87 PRO A C 1
ATOM 631 O O . PRO A 1 87 ? 6.999 2.323 -9.045 1.00 95.81 87 PRO A O 1
ATOM 634 N N . THR A 1 88 ? 8.376 3.623 -10.248 1.00 95.62 88 THR A N 1
ATOM 635 C CA . THR A 1 88 ? 8.421 4.739 -9.282 1.00 95.62 88 THR A CA 1
ATOM 636 C C . THR A 1 88 ? 7.040 5.273 -8.915 1.00 95.62 88 THR A C 1
ATOM 638 O O . THR A 1 88 ? 6.764 5.449 -7.733 1.00 95.62 88 THR A O 1
ATOM 641 N N . HIS A 1 89 ? 6.153 5.486 -9.891 1.00 95.31 89 HIS A N 1
ATOM 642 C CA . HIS A 1 89 ? 4.810 6.012 -9.619 1.00 95.31 89 HIS A CA 1
ATOM 643 C C . HIS A 1 89 ? 3.973 5.048 -8.771 1.00 95.31 89 HIS A C 1
ATOM 645 O O . HIS A 1 89 ? 3.271 5.491 -7.866 1.00 95.31 89 HIS A O 1
ATOM 651 N N . GLY A 1 90 ? 4.116 3.737 -8.997 1.00 96.50 90 GLY A N 1
ATOM 652 C CA . GLY A 1 90 ? 3.490 2.708 -8.168 1.00 96.50 90 GLY A CA 1
ATOM 653 C C . GLY A 1 90 ? 3.967 2.779 -6.717 1.00 96.50 90 GLY A C 1
ATOM 654 O O . GLY A 1 90 ? 3.145 2.737 -5.806 1.00 96.50 90 GLY A O 1
ATOM 655 N N . ARG A 1 91 ? 5.276 2.976 -6.488 1.00 96.44 91 ARG A N 1
ATOM 656 C CA . ARG A 1 91 ? 5.820 3.179 -5.131 1.00 96.44 91 ARG A CA 1
ATOM 657 C C . ARG A 1 91 ? 5.222 4.417 -4.478 1.00 96.44 91 ARG A C 1
ATOM 659 O O . ARG A 1 91 ? 4.744 4.329 -3.356 1.00 96.44 91 ARG A O 1
ATOM 666 N N . THR A 1 92 ? 5.213 5.554 -5.174 1.00 96.56 92 THR A N 1
ATOM 667 C CA . THR A 1 92 ? 4.647 6.804 -4.644 1.00 96.56 92 THR A CA 1
ATOM 668 C C . THR A 1 92 ? 3.177 6.647 -4.254 1.00 96.56 92 THR A C 1
ATOM 670 O O . THR A 1 92 ? 2.783 7.103 -3.182 1.00 96.56 92 THR A O 1
ATOM 673 N N . ALA A 1 93 ? 2.378 5.966 -5.081 1.00 96.88 93 ALA A N 1
ATOM 674 C CA . ALA A 1 93 ? 0.980 5.686 -4.769 1.00 96.88 93 ALA A CA 1
ATOM 675 C C . ALA A 1 93 ? 0.840 4.835 -3.498 1.00 96.88 93 ALA A C 1
ATOM 677 O O . ALA A 1 93 ? 0.043 5.164 -2.624 1.00 96.88 93 ALA A O 1
ATOM 678 N N . ILE A 1 94 ? 1.652 3.785 -3.356 1.00 97.06 94 ILE A N 1
ATOM 679 C CA . ILE A 1 94 ? 1.634 2.914 -2.174 1.00 97.06 94 ILE A CA 1
ATOM 680 C C . ILE A 1 94 ? 2.008 3.680 -0.906 1.00 97.06 94 ILE A C 1
ATOM 682 O O . ILE A 1 94 ? 1.295 3.569 0.086 1.00 97.06 94 ILE A O 1
ATOM 686 N N . TRP A 1 95 ? 3.061 4.501 -0.941 1.00 96.31 95 TRP A N 1
ATOM 687 C CA . TRP A 1 95 ? 3.440 5.344 0.199 1.00 96.31 95 TRP A CA 1
ATOM 688 C C . TRP A 1 95 ? 2.301 6.270 0.623 1.00 96.31 95 TRP A C 1
ATOM 690 O O . TRP A 1 95 ? 1.978 6.345 1.803 1.00 96.31 95 TRP A O 1
ATOM 700 N N . SER A 1 96 ? 1.635 6.912 -0.340 1.00 96.69 96 SER A N 1
ATOM 701 C CA . SER A 1 96 ? 0.475 7.756 -0.046 1.00 96.69 96 SER A CA 1
ATOM 702 C C . SER A 1 96 ? -0.678 6.966 0.583 1.00 96.69 96 SER A C 1
ATOM 704 O O . SER A 1 96 ? -1.313 7.456 1.516 1.00 96.69 96 SER A O 1
ATOM 706 N N . ILE A 1 97 ? -0.940 5.744 0.109 1.00 97.06 97 ILE A N 1
ATOM 707 C CA . ILE A 1 97 ? -1.972 4.869 0.674 1.00 97.06 97 ILE A CA 1
ATOM 708 C C . ILE A 1 97 ? -1.627 4.468 2.114 1.00 97.06 97 ILE A C 1
ATOM 710 O O . ILE A 1 97 ? -2.497 4.554 2.979 1.00 97.06 97 ILE A O 1
ATOM 714 N N . MET A 1 98 ? -0.380 4.070 2.385 1.00 96.31 98 MET A N 1
ATOM 715 C CA . MET A 1 98 ? 0.061 3.702 3.735 1.00 96.31 98 MET A CA 1
ATOM 716 C C . MET A 1 98 ? -0.052 4.883 4.700 1.00 96.31 98 MET A C 1
ATOM 718 O O . MET A 1 98 ? -0.660 4.727 5.751 1.00 96.31 98 MET A O 1
ATOM 722 N N . SER A 1 99 ? 0.390 6.086 4.312 1.00 95.56 99 SER A N 1
ATOM 723 C CA . SER A 1 99 ? 0.243 7.280 5.160 1.00 95.56 99 SER A CA 1
ATOM 724 C C . SER A 1 99 ? -1.220 7.611 5.484 1.00 95.56 99 SER A C 1
ATOM 726 O O . SER A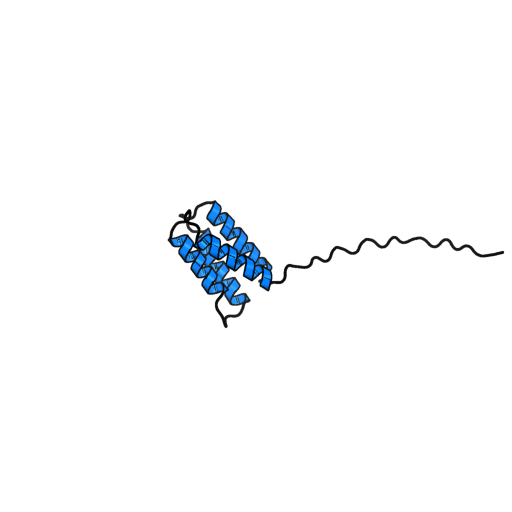 1 99 ? -1.524 8.054 6.589 1.00 95.56 99 SER A O 1
ATOM 728 N N . ASN A 1 100 ? -2.147 7.375 4.548 1.00 94.94 100 ASN A N 1
ATOM 729 C CA . ASN A 1 100 ? -3.578 7.541 4.816 1.00 94.94 100 ASN A CA 1
ATOM 730 C C . ASN A 1 100 ? -4.087 6.501 5.825 1.00 94.94 100 ASN A C 1
ATOM 732 O O . ASN A 1 100 ? -4.832 6.855 6.734 1.00 94.94 100 ASN A O 1
ATOM 736 N N . LEU A 1 101 ? -3.682 5.236 5.690 1.00 94.06 101 LEU A N 1
ATOM 737 C CA . LEU A 1 101 ? -4.051 4.173 6.629 1.00 94.06 101 LEU A CA 1
ATOM 738 C C . LEU A 1 101 ? -3.486 4.414 8.036 1.00 94.06 101 LEU A C 1
ATOM 740 O O . LEU A 1 101 ? -4.210 4.273 9.015 1.00 94.06 101 LEU A O 1
ATOM 744 N N . GLU A 1 102 ? -2.230 4.840 8.137 1.00 91.81 102 GLU A N 1
ATOM 745 C CA . GLU A 1 102 ? -1.578 5.167 9.410 1.00 91.81 102 GLU A CA 1
ATOM 746 C C . GLU A 1 102 ? -2.226 6.367 10.111 1.00 91.81 102 GLU A C 1
ATOM 748 O O . GLU A 1 102 ? -2.208 6.441 11.334 1.00 91.81 102 GLU A O 1
ATOM 753 N N . SER A 1 103 ? -2.846 7.291 9.366 1.00 91.88 103 SER A N 1
ATOM 754 C CA . SER A 1 103 ? -3.535 8.447 9.960 1.00 91.88 103 SER A CA 1
ATOM 755 C C . SER A 1 103 ? -4.801 8.092 10.750 1.00 91.88 103 SER A C 1
ATOM 757 O O . SER A 1 103 ? -5.297 8.927 11.507 1.00 91.88 103 SER A O 1
ATOM 759 N N . VAL A 1 104 ? -5.337 6.881 10.560 1.00 87.94 104 VAL A N 1
ATOM 760 C CA . VAL A 1 104 ? -6.586 6.414 11.188 1.00 87.94 104 VAL A CA 1
ATOM 761 C C . VAL A 1 104 ? -6.414 5.182 12.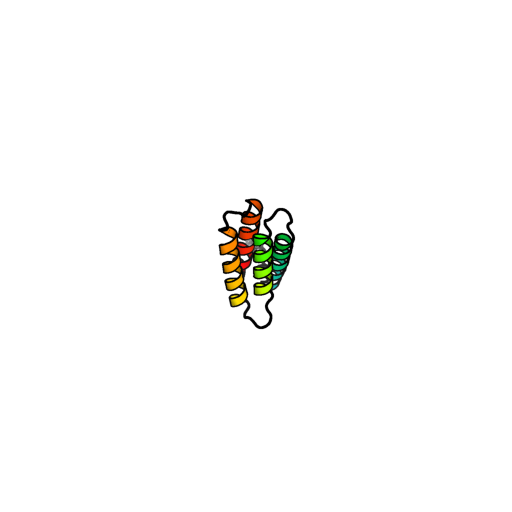075 1.00 87.94 104 VAL A C 1
ATOM 763 O O . VAL A 1 104 ? -7.405 4.721 12.638 1.00 87.94 104 VAL A O 1
ATOM 766 N N . GLN A 1 105 ? -5.193 4.652 12.177 1.00 77.56 105 GLN A N 1
ATOM 767 C CA . GLN A 1 105 ? -4.848 3.511 13.025 1.00 77.56 105 GLN A CA 1
ATOM 768 C C . GLN A 1 105 ? -4.586 3.963 14.465 1.00 77.56 105 GLN A C 1
ATOM 770 O O . GLN A 1 105 ? -5.419 3.637 15.338 1.00 77.56 105 GLN A O 1
#

Foldseek 3Di:
DDDDDDDDPDDDDPDPDPPPPDDLVVLLVVLLVLLCCQLPPPPWDPVRSVLSVVLSCLCPPPPDDNVRSLVVSLVSLVVSLPDPRGDPVSNVSSVVSNVSSVSND

pLDDT: mean 86.48, std 16.64, range [39.0, 98.44]

Radius of gyration: 23.29 Å; chains: 1; bounding box: 35×74×53 Å

Sequence (105 aa):
MTFAFMAAGERAAPAPSREESVPPNVVVGRVLESLTQLADDASLPRSARRAAQSAKDVLAKPGTPEDVRIASAVGVLDDLANNPNLPTHGRTAIWSIMSNLESVQ